Protein AF-A0A932U5G0-F1 (afdb_monomer_lite)

Sequence (82 aa):
MKAHVLHFIVLLLILTGGTAMFLGTQGNTGLQLMIGVVTSAAYVAWGIIHHAMLGDLHRKVVIEYVFIGGIAITLLFIVLGY

Secondary structure (DSSP, 8-state):
-HHHHHHHHHHHHHHHHHHHHHHHTTT-HHHHHHHHHHHHHHHHHHHHHHHHHHT---HHHHHHHHHHHHHHHHHHHHHHT-

Foldseek 3Di:
DVVLVVLVVQLVCLVVVLVVQLVVCPPPLVSNLVSLLVSLVSQLVSQQVVCVVVVNDDPVSSVVSVVVSVVSSVVSCVVSVD

Radius of gyration: 13.98 Å; chains: 1; bounding box: 38×19×36 Å

Structure (mmCIF, N/CA/C/O backbone):
data_AF-A0A932U5G0-F1
#
_entry.id   AF-A0A932U5G0-F1
#
loop_
_atom_site.group_PDB
_atom_site.id
_atom_site.type_symbol
_atom_site.label_atom_id
_atom_site.label_alt_id
_atom_site.label_comp_id
_atom_site.label_asym_id
_atom_site.label_entity_id
_atom_site.label_seq_id
_ato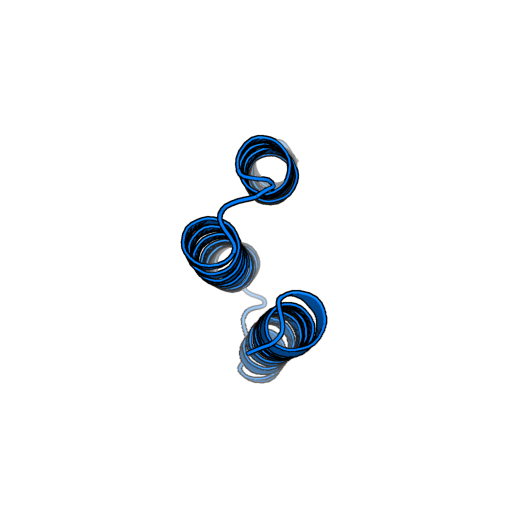m_site.pdbx_PDB_ins_code
_atom_site.Cartn_x
_atom_site.Cartn_y
_atom_site.Cartn_z
_atom_site.occupancy
_atom_site.B_iso_or_equiv
_atom_site.auth_seq_id
_atom_site.auth_comp_id
_atom_site.auth_asym_id
_atom_site.auth_atom_id
_atom_site.pdbx_PDB_model_num
ATOM 1 N N . MET A 1 1 ? 21.240 2.809 -11.178 1.00 62.81 1 MET A N 1
ATOM 2 C CA . MET A 1 1 ? 21.369 2.806 -9.697 1.00 62.81 1 MET A CA 1
ATOM 3 C C . MET A 1 1 ? 20.517 3.866 -8.995 1.00 62.81 1 MET A C 1
ATOM 5 O O . MET A 1 1 ? 19.627 3.469 -8.262 1.00 62.81 1 MET A O 1
ATOM 9 N N . LYS A 1 2 ? 20.718 5.180 -9.205 1.00 67.25 2 LYS A N 1
ATOM 10 C CA . LYS A 1 2 ? 19.992 6.229 -8.444 1.00 67.25 2 LYS A CA 1
ATOM 11 C C . LYS A 1 2 ? 18.462 6.204 -8.626 1.00 67.25 2 LYS A C 1
ATOM 13 O O . LYS A 1 2 ? 17.743 6.303 -7.640 1.00 67.25 2 LYS A O 1
ATOM 18 N N . ALA A 1 3 ? 17.978 6.000 -9.856 1.00 73.50 3 ALA A N 1
ATOM 19 C CA . ALA A 1 3 ? 16.541 5.896 -10.135 1.00 73.50 3 ALA A CA 1
ATOM 20 C C . ALA A 1 3 ? 15.896 4.695 -9.420 1.00 73.50 3 ALA A C 1
ATOM 22 O O . ALA A 1 3 ? 14.867 4.853 -8.777 1.00 73.50 3 ALA A O 1
ATOM 23 N N . HIS A 1 4 ? 16.543 3.524 -9.431 1.00 80.62 4 HIS A N 1
ATOM 24 C CA . HIS A 1 4 ? 16.046 2.343 -8.711 1.00 80.62 4 HIS A CA 1
ATOM 25 C C . HIS A 1 4 ? 15.885 2.601 -7.214 1.00 80.62 4 HIS A C 1
ATOM 27 O O . HIS A 1 4 ? 14.846 2.281 -6.650 1.00 80.62 4 HIS A O 1
ATOM 33 N N . VAL A 1 5 ? 16.886 3.220 -6.581 1.00 87.44 5 VAL A N 1
ATOM 34 C CA . VAL A 1 5 ? 16.816 3.557 -5.153 1.00 87.44 5 VAL A CA 1
ATOM 35 C C . VAL A 1 5 ? 15.653 4.511 -4.879 1.00 87.44 5 VAL A C 1
ATOM 37 O O . VAL A 1 5 ? 14.919 4.301 -3.919 1.00 87.44 5 VAL A O 1
ATOM 40 N N . LEU A 1 6 ? 15.424 5.504 -5.747 1.00 91.38 6 LEU A N 1
ATOM 41 C CA . LEU A 1 6 ? 14.284 6.412 -5.618 1.00 91.38 6 LEU A CA 1
ATOM 42 C C . LEU A 1 6 ? 12.944 5.665 -5.664 1.00 91.38 6 LEU A C 1
ATOM 44 O O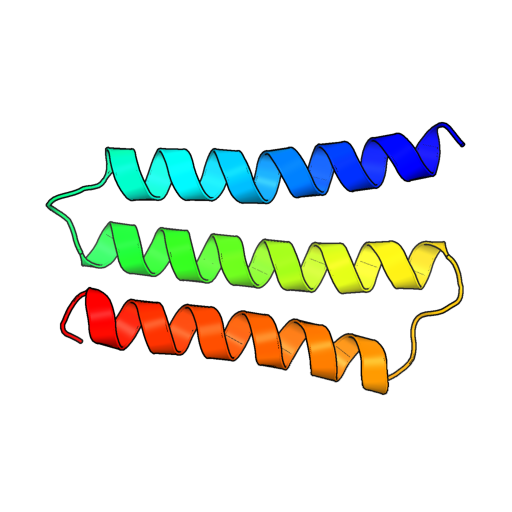 . LEU A 1 6 ? 12.085 5.932 -4.830 1.00 91.38 6 LEU A O 1
ATOM 48 N N . HIS A 1 7 ? 12.773 4.699 -6.573 1.00 90.81 7 HIS A N 1
ATOM 49 C CA . HIS A 1 7 ? 11.552 3.888 -6.617 1.00 90.81 7 HIS A CA 1
ATOM 50 C C . HIS A 1 7 ? 11.313 3.149 -5.300 1.00 90.81 7 HIS A C 1
ATOM 52 O O . HIS A 1 7 ? 10.203 3.195 -4.778 1.00 90.81 7 HIS A O 1
ATOM 58 N N . PHE A 1 8 ? 12.342 2.530 -4.720 1.00 94.62 8 PHE A N 1
ATOM 59 C CA . PHE A 1 8 ? 12.199 1.854 -3.430 1.00 94.62 8 PHE A CA 1
ATOM 60 C C . PHE A 1 8 ? 11.937 2.821 -2.271 1.00 94.62 8 PHE A C 1
ATOM 62 O O . PHE A 1 8 ? 11.167 2.486 -1.377 1.00 94.62 8 PHE A O 1
ATOM 69 N N . ILE A 1 9 ? 12.503 4.032 -2.296 1.00 96.56 9 ILE A N 1
ATOM 70 C CA . ILE A 1 9 ? 12.173 5.078 -1.316 1.00 96.56 9 ILE A CA 1
ATOM 71 C C . ILE A 1 9 ? 10.696 5.466 -1.433 1.00 96.56 9 ILE A C 1
ATOM 73 O O . ILE A 1 9 ? 10.014 5.569 -0.419 1.00 96.56 9 ILE A O 1
ATOM 77 N N . VAL A 1 10 ? 10.175 5.638 -2.652 1.00 97.06 10 VAL A N 1
ATOM 78 C CA . VAL A 1 10 ? 8.750 5.934 -2.866 1.00 97.06 10 VAL A CA 1
ATOM 79 C C . VAL A 1 10 ? 7.874 4.803 -2.325 1.00 97.06 10 VAL A C 1
ATOM 81 O O . VAL A 1 10 ? 6.920 5.083 -1.605 1.00 97.06 10 VAL A O 1
ATOM 84 N N . LEU A 1 11 ? 8.218 3.537 -2.592 1.00 97.62 11 LEU A N 1
ATOM 85 C CA . LEU A 1 11 ? 7.502 2.394 -2.016 1.00 97.62 11 LEU A CA 1
ATOM 86 C C . LEU A 1 11 ? 7.528 2.428 -0.487 1.00 97.62 11 LEU A C 1
ATOM 88 O O . LEU A 1 11 ? 6.493 2.263 0.154 1.00 97.62 11 LEU A O 1
ATOM 92 N N . LEU A 1 12 ? 8.704 2.666 0.096 1.00 98.19 12 LEU A N 1
ATOM 93 C CA . LEU A 1 12 ? 8.867 2.750 1.540 1.00 98.19 12 LEU A CA 1
ATOM 94 C C . LEU A 1 12 ? 7.968 3.843 2.127 1.00 98.19 12 LEU A C 1
ATOM 96 O O . LEU A 1 12 ? 7.301 3.598 3.127 1.00 98.19 12 LEU A O 1
ATOM 100 N N . LEU A 1 13 ? 7.898 5.018 1.497 1.00 98.25 13 LEU A N 1
ATOM 101 C CA . LEU A 1 13 ? 7.042 6.122 1.938 1.00 98.25 13 LEU A CA 1
ATOM 102 C C . LEU A 1 13 ? 5.551 5.801 1.800 1.00 98.25 13 LEU A C 1
ATOM 104 O O . LEU A 1 13 ? 4.790 6.115 2.710 1.00 98.25 13 LEU A O 1
ATOM 108 N N . ILE A 1 14 ? 5.134 5.140 0.714 1.00 98.50 14 ILE A N 1
ATOM 109 C CA . ILE A 1 14 ? 3.748 4.676 0.544 1.00 98.50 14 ILE A CA 1
ATOM 110 C C . ILE A 1 14 ? 3.370 3.735 1.693 1.00 98.50 14 ILE A C 1
ATOM 112 O O . ILE A 1 14 ? 2.359 3.950 2.360 1.00 98.50 14 ILE A O 1
ATOM 116 N N . LEU A 1 15 ? 4.193 2.717 1.958 1.00 98.31 15 LEU A N 1
ATOM 117 C CA . LEU A 1 15 ? 3.882 1.690 2.952 1.00 98.31 15 LEU A CA 1
ATOM 118 C C . LEU A 1 15 ? 3.964 2.222 4.385 1.00 98.31 15 LEU A C 1
ATOM 120 O O . LEU A 1 15 ? 3.050 2.002 5.179 1.00 98.31 15 LEU A O 1
ATOM 124 N N . THR A 1 16 ? 5.032 2.943 4.728 1.00 98.44 16 THR A N 1
ATOM 125 C CA . THR A 1 16 ? 5.210 3.496 6.080 1.00 98.44 16 THR A CA 1
ATOM 126 C C . THR A 1 16 ? 4.242 4.639 6.358 1.00 98.44 16 THR A C 1
ATOM 128 O O . THR A 1 16 ? 3.650 4.671 7.432 1.00 98.44 16 THR A O 1
ATOM 131 N N . GLY A 1 17 ? 4.005 5.526 5.388 1.00 98.62 17 GLY A N 1
ATOM 132 C CA . GLY A 1 17 ? 3.023 6.603 5.496 1.00 98.62 17 GLY A CA 1
ATOM 133 C C . GLY A 1 17 ? 1.596 6.073 5.621 1.00 98.62 17 GLY A C 1
ATOM 134 O O . GLY A 1 17 ? 0.873 6.478 6.529 1.00 98.62 17 GLY A O 1
ATOM 135 N N . GLY A 1 18 ? 1.210 5.116 4.771 1.00 98.44 18 GLY A N 1
ATOM 136 C CA . GLY A 1 18 ? -0.084 4.436 4.858 1.00 98.44 18 GLY A CA 1
ATOM 137 C C . GLY A 1 18 ? -0.288 3.743 6.205 1.00 98.44 18 GLY A C 1
ATOM 138 O O . GLY A 1 18 ? -1.314 3.938 6.854 1.00 98.44 18 GLY A O 1
ATOM 139 N N . THR A 1 19 ? 0.726 3.016 6.681 1.00 98.31 19 THR A N 1
ATOM 140 C CA . THR A 1 19 ? 0.697 2.351 7.994 1.00 98.31 19 THR A CA 1
ATOM 141 C C . THR A 1 19 ? 0.586 3.358 9.140 1.00 98.31 19 THR A C 1
ATOM 143 O O . THR A 1 19 ? -0.239 3.181 10.033 1.00 98.31 19 THR A O 1
ATOM 146 N N . ALA A 1 20 ? 1.368 4.440 9.119 1.00 98.56 20 ALA A N 1
ATOM 147 C CA . ALA A 1 20 ? 1.321 5.473 10.150 1.00 98.56 20 ALA A CA 1
ATOM 148 C C . ALA A 1 20 ? -0.056 6.150 10.212 1.00 98.56 20 ALA A C 1
ATOM 150 O O . ALA A 1 20 ? -0.608 6.313 11.298 1.00 98.56 20 ALA A O 1
ATOM 151 N N . MET A 1 21 ? -0.648 6.480 9.059 1.00 98.50 21 MET A N 1
ATOM 152 C CA . MET A 1 21 ? -2.006 7.028 8.989 1.00 98.50 21 MET A CA 1
ATOM 153 C C . MET A 1 21 ? -3.056 6.026 9.486 1.00 98.50 21 MET A C 1
ATOM 155 O O . MET A 1 21 ? -3.956 6.401 10.237 1.00 98.50 21 MET A O 1
ATOM 159 N N . PHE A 1 22 ? -2.934 4.749 9.118 1.00 98.31 22 PHE A N 1
ATOM 160 C CA . PHE A 1 22 ? -3.839 3.687 9.564 1.00 98.31 22 PHE A CA 1
ATOM 161 C C . PHE A 1 22 ? -3.812 3.505 11.089 1.00 98.31 22 PHE A C 1
ATOM 163 O O . PHE A 1 22 ? -4.856 3.375 11.726 1.00 98.31 22 PHE A O 1
ATOM 170 N N . LEU A 1 23 ? -2.621 3.523 11.693 1.00 98.06 23 LEU A N 1
ATOM 171 C CA . LEU A 1 23 ? -2.460 3.434 13.146 1.00 98.06 23 LEU A CA 1
ATOM 172 C C . LEU A 1 23 ? -2.917 4.720 13.849 1.00 98.06 23 LEU A C 1
ATOM 174 O O . LEU A 1 23 ? -3.574 4.652 14.881 1.00 98.06 23 LEU A O 1
ATOM 178 N N . GLY A 1 24 ? -2.634 5.890 13.273 1.00 98.31 24 GLY A N 1
ATOM 179 C CA . GLY A 1 24 ? -3.057 7.184 13.817 1.00 98.31 24 GLY A CA 1
ATOM 180 C C . GLY A 1 24 ? -4.569 7.431 13.765 1.00 98.31 24 GLY A C 1
ATOM 181 O O . GLY A 1 24 ? -5.064 8.315 14.455 1.00 98.31 24 GLY A O 1
ATOM 182 N N . THR A 1 25 ? -5.308 6.650 12.973 1.00 97.56 25 THR A N 1
ATOM 183 C CA . THR A 1 25 ? -6.775 6.722 12.849 1.00 97.56 25 THR A CA 1
ATOM 184 C C . THR A 1 25 ? -7.495 5.573 13.563 1.00 97.56 25 THR A C 1
ATOM 186 O O . THR A 1 25 ? -8.684 5.344 13.328 1.00 97.56 25 THR A O 1
ATOM 189 N N . GLN A 1 26 ? -6.802 4.861 14.462 1.00 95.38 26 GLN A N 1
ATOM 190 C CA . GLN A 1 26 ? -7.412 3.849 15.327 1.00 95.38 26 GLN A CA 1
ATOM 191 C C . GLN A 1 26 ? -8.655 4.392 16.045 1.00 95.38 26 GLN A C 1
ATOM 193 O O . GLN A 1 26 ? -8.667 5.509 16.557 1.00 95.38 26 GLN A O 1
ATOM 198 N N . GLY A 1 27 ? -9.716 3.583 16.068 1.00 94.88 27 GLY A N 1
ATOM 199 C CA . GLY A 1 27 ? -11.027 3.969 16.599 1.00 94.88 27 GLY A CA 1
ATOM 200 C C . GLY A 1 27 ? -11.995 4.517 15.545 1.00 94.88 27 GLY A C 1
ATOM 201 O O . GLY A 1 27 ? -13.192 4.576 15.809 1.00 94.88 27 GLY A O 1
ATOM 202 N N . ASN A 1 28 ? -11.521 4.844 14.337 1.00 97.69 28 ASN A N 1
ATOM 203 C CA . ASN A 1 28 ? -12.370 5.155 13.188 1.00 97.69 28 ASN A CA 1
ATOM 204 C C . ASN A 1 28 ? -12.143 4.133 12.064 1.00 97.69 28 ASN A C 1
ATOM 206 O O . ASN A 1 28 ? -11.324 4.337 11.166 1.00 97.69 28 ASN A O 1
ATOM 210 N N . THR A 1 29 ? -12.893 3.030 12.111 1.00 97.31 29 THR A N 1
ATOM 211 C CA . THR A 1 29 ? -12.762 1.913 11.160 1.00 97.31 29 THR A CA 1
ATOM 212 C C . THR A 1 29 ? -13.019 2.331 9.711 1.00 97.31 29 THR A C 1
ATOM 214 O O . THR A 1 29 ? -12.361 1.821 8.808 1.00 97.31 29 THR A O 1
ATOM 217 N N . GLY A 1 30 ? -13.892 3.318 9.479 1.00 97.94 30 GLY A N 1
ATOM 218 C CA . GLY A 1 30 ? -14.161 3.852 8.142 1.00 97.94 30 GLY A CA 1
ATOM 219 C C . GLY A 1 30 ? -12.951 4.563 7.540 1.00 97.94 30 GLY A C 1
ATOM 220 O O . GLY A 1 30 ? -12.587 4.308 6.391 1.00 97.94 30 GLY A O 1
ATOM 221 N N . LEU A 1 31 ? -12.281 5.412 8.326 1.00 98.06 31 LEU A N 1
ATOM 222 C CA . LEU A 1 31 ? -11.038 6.056 7.895 1.00 98.06 31 LEU A CA 1
ATOM 223 C C . LEU A 1 31 ? -9.908 5.041 7.720 1.00 98.06 31 LEU A C 1
ATOM 225 O O . LEU A 1 31 ? -9.181 5.121 6.733 1.00 98.06 31 LEU A O 1
ATOM 229 N N . GLN A 1 32 ? -9.790 4.065 8.622 1.00 98.31 32 GLN A N 1
ATOM 230 C CA . GLN A 1 32 ? -8.801 2.993 8.509 1.00 98.31 32 GLN A CA 1
ATOM 231 C C . GLN A 1 32 ? -8.981 2.181 7.222 1.00 98.31 32 GLN A C 1
ATOM 233 O O . GLN A 1 32 ? -8.006 1.940 6.506 1.00 98.31 32 GLN A O 1
ATOM 238 N N . LEU A 1 33 ? -10.222 1.821 6.879 1.00 98.38 33 LEU A N 1
ATOM 239 C CA . LEU A 1 33 ? -10.529 1.118 5.637 1.00 98.38 33 LEU A CA 1
ATOM 240 C C . LEU A 1 33 ? -10.167 1.974 4.419 1.00 98.38 33 LEU A C 1
ATOM 242 O O . LEU A 1 33 ? -9.478 1.497 3.519 1.00 98.38 33 LEU A O 1
ATOM 246 N N . MET A 1 34 ? -10.573 3.247 4.406 1.00 98.44 34 MET A N 1
ATOM 247 C CA . MET A 1 34 ? -10.259 4.173 3.315 1.00 98.44 34 MET A CA 1
ATOM 248 C C . MET A 1 34 ? -8.744 4.332 3.122 1.00 98.44 34 MET A C 1
ATOM 250 O O . MET A 1 34 ? -8.255 4.217 1.998 1.00 98.44 34 MET A O 1
ATOM 254 N N . ILE A 1 35 ? -7.988 4.548 4.204 1.00 98.56 35 ILE A N 1
ATOM 255 C CA . ILE A 1 35 ? -6.523 4.664 4.166 1.00 98.56 35 ILE A CA 1
ATOM 256 C C . ILE A 1 35 ? -5.897 3.381 3.620 1.00 98.56 35 ILE A C 1
ATOM 258 O O . ILE A 1 35 ? -5.013 3.445 2.764 1.00 98.56 35 ILE A O 1
ATOM 262 N N . GLY A 1 36 ? -6.355 2.218 4.080 1.00 98.44 36 GLY A N 1
ATOM 263 C CA . GLY A 1 36 ? -5.852 0.930 3.617 1.00 98.44 36 GLY A CA 1
ATOM 264 C C . GLY A 1 36 ? -6.134 0.673 2.133 1.00 98.44 36 GLY A C 1
ATOM 265 O O . GLY A 1 36 ? -5.233 0.250 1.408 1.00 98.44 36 GLY A O 1
ATOM 266 N N . VAL A 1 37 ? -7.332 1.014 1.645 1.00 98.50 37 VAL A N 1
ATOM 267 C CA . VAL A 1 37 ? -7.687 0.934 0.216 1.00 98.50 37 VAL A CA 1
ATOM 268 C C . VAL A 1 37 ? -6.811 1.865 -0.621 1.00 98.50 37 VAL A C 1
ATOM 270 O O . VAL A 1 37 ? -6.244 1.429 -1.623 1.00 98.50 37 VAL A O 1
ATOM 273 N N . VAL A 1 38 ? -6.638 3.123 -0.203 1.00 98.69 38 VAL A N 1
ATOM 274 C CA . VAL A 1 38 ? -5.780 4.092 -0.908 1.00 98.69 38 VAL A CA 1
ATOM 275 C C . VAL A 1 38 ? -4.319 3.636 -0.915 1.00 98.69 38 VAL A C 1
ATOM 277 O O . VAL A 1 38 ? -3.662 3.700 -1.952 1.00 98.69 38 VAL A O 1
ATOM 280 N N . THR A 1 39 ? -3.816 3.121 0.208 1.00 98.69 39 THR A N 1
ATOM 281 C CA . THR A 1 39 ? -2.444 2.599 0.322 1.00 98.69 39 THR A CA 1
ATOM 282 C C . THR A 1 39 ? -2.238 1.388 -0.586 1.00 98.69 39 THR A C 1
ATOM 284 O O . THR A 1 39 ? -1.233 1.310 -1.292 1.00 98.69 39 THR A O 1
ATOM 287 N N . SER A 1 40 ? -3.209 0.472 -0.626 1.00 98.56 40 SER A N 1
ATOM 288 C CA . SER A 1 40 ? -3.197 -0.693 -1.513 1.00 98.56 40 SER A CA 1
ATOM 289 C C . SER A 1 40 ? -3.201 -0.279 -2.990 1.00 98.56 40 SER A C 1
ATOM 291 O O . SER A 1 40 ? -2.363 -0.736 -3.767 1.00 98.56 40 SER A O 1
ATOM 293 N N . ALA A 1 41 ? -4.059 0.669 -3.378 1.00 98.62 41 ALA A N 1
ATOM 294 C CA . ALA A 1 41 ? -4.086 1.208 -4.737 1.00 98.62 41 ALA A CA 1
ATOM 295 C C . ALA A 1 41 ? -2.763 1.897 -5.120 1.00 98.62 41 ALA A C 1
ATOM 297 O O . ALA A 1 41 ? -2.262 1.698 -6.227 1.00 98.62 41 ALA A O 1
ATOM 298 N N . ALA A 1 42 ? -2.162 2.659 -4.201 1.00 98.62 42 ALA A N 1
ATOM 299 C CA . ALA A 1 42 ? -0.860 3.289 -4.406 1.00 98.62 42 ALA A CA 1
ATOM 300 C C . ALA A 1 42 ? 0.269 2.255 -4.558 1.00 98.62 42 ALA A C 1
ATOM 302 O O . ALA A 1 42 ? 1.127 2.422 -5.423 1.00 98.62 42 ALA A O 1
ATOM 303 N N . TYR A 1 43 ? 0.250 1.167 -3.779 1.00 98.50 43 TYR A N 1
ATOM 304 C CA . TYR A 1 43 ? 1.176 0.039 -3.927 1.00 98.50 43 TYR A CA 1
ATOM 305 C C . TYR A 1 43 ? 1.062 -0.616 -5.312 1.00 98.50 43 TYR A C 1
ATOM 307 O O . TYR A 1 43 ? 2.075 -0.828 -5.980 1.00 98.50 43 TYR A O 1
ATOM 315 N N . VAL A 1 44 ? -0.164 -0.880 -5.779 1.00 98.56 44 VAL A N 1
ATOM 316 C CA . VAL A 1 44 ? -0.406 -1.445 -7.116 1.00 98.56 44 VAL A CA 1
ATOM 317 C C . VAL A 1 44 ? 0.099 -0.500 -8.205 1.00 98.56 44 VAL A C 1
ATOM 319 O O . VAL A 1 44 ? 0.835 -0.923 -9.096 1.00 98.56 44 VAL A O 1
ATOM 322 N N . ALA A 1 45 ? -0.252 0.786 -8.121 1.00 98.25 45 ALA A N 1
ATOM 323 C CA . ALA A 1 45 ? 0.193 1.794 -9.076 1.00 98.25 45 ALA A CA 1
ATOM 324 C C . ALA A 1 45 ? 1.723 1.911 -9.104 1.00 98.25 45 ALA A C 1
ATOM 326 O O . ALA A 1 45 ? 2.315 1.942 -10.183 1.00 98.25 45 ALA A O 1
ATOM 327 N N . TRP A 1 46 ? 2.369 1.912 -7.934 1.00 98.31 46 TRP A N 1
ATOM 328 C CA . TRP A 1 46 ? 3.824 1.906 -7.827 1.00 98.31 46 TRP A CA 1
ATOM 329 C C . TRP A 1 46 ? 4.435 0.695 -8.532 1.00 98.31 46 TRP A C 1
ATOM 331 O O . TRP A 1 46 ? 5.353 0.877 -9.326 1.00 98.31 46 TRP A O 1
ATOM 341 N N . GLY A 1 47 ? 3.911 -0.512 -8.297 1.00 96.81 47 GLY A N 1
ATOM 342 C CA . GLY A 1 47 ? 4.412 -1.739 -8.920 1.00 96.81 47 GLY A CA 1
ATOM 343 C C . GLY A 1 47 ? 4.333 -1.692 -10.440 1.00 96.81 47 GLY A C 1
A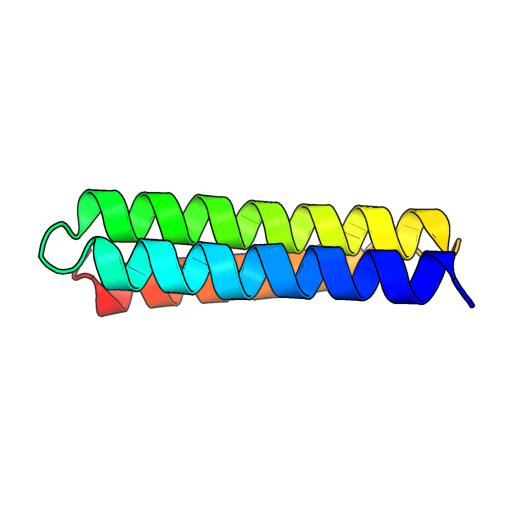TOM 344 O O . GLY A 1 47 ? 5.314 -1.969 -11.130 1.00 96.81 47 GLY A O 1
ATOM 345 N N . ILE A 1 48 ? 3.188 -1.253 -10.968 1.00 97.81 48 ILE A N 1
ATOM 346 C CA . ILE A 1 48 ? 2.978 -1.094 -12.411 1.00 97.81 48 ILE A CA 1
ATOM 347 C C . ILE A 1 48 ? 3.958 -0.068 -12.993 1.00 97.81 48 ILE A C 1
ATOM 349 O O . ILE A 1 48 ? 4.614 -0.357 -1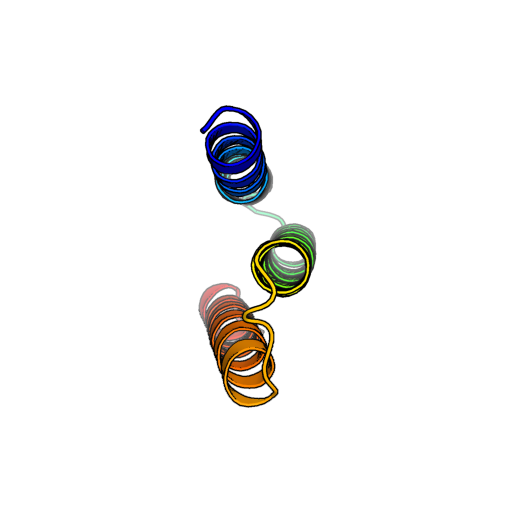3.990 1.00 97.81 48 ILE A O 1
ATOM 353 N N . ILE A 1 49 ? 4.089 1.111 -12.375 1.00 96.88 49 ILE A N 1
ATOM 354 C CA . ILE A 1 49 ? 4.992 2.173 -12.849 1.00 96.88 49 ILE A CA 1
ATOM 355 C C . ILE A 1 49 ? 6.452 1.719 -12.778 1.00 96.88 49 ILE A C 1
ATOM 357 O O . ILE A 1 49 ? 7.211 1.941 -13.720 1.00 96.88 49 ILE A O 1
ATOM 361 N N . HIS A 1 50 ? 6.845 1.066 -11.684 1.00 95.94 50 HIS A N 1
ATOM 362 C CA . HIS A 1 50 ? 8.197 0.564 -11.486 1.00 95.94 50 HIS A CA 1
ATOM 363 C C . HIS A 1 50 ? 8.585 -0.407 -12.602 1.00 95.94 50 HIS A C 1
ATOM 365 O O . HIS A 1 50 ? 9.565 -0.164 -13.301 1.00 95.94 50 HIS A O 1
ATOM 371 N N . HIS A 1 51 ? 7.770 -1.435 -12.839 1.00 95.75 51 HIS A N 1
ATOM 372 C CA . HIS A 1 51 ? 8.034 -2.421 -13.886 1.00 95.75 51 HIS A CA 1
ATOM 373 C C . HIS A 1 51 ? 7.896 -1.841 -15.307 1.00 95.75 51 HIS A C 1
ATOM 375 O O . HIS A 1 51 ? 8.638 -2.205 -16.220 1.00 95.75 51 HIS A O 1
ATOM 381 N N . ALA A 1 52 ? 7.008 -0.862 -15.521 1.00 95.56 52 ALA A N 1
ATOM 382 C CA . ALA A 1 52 ? 6.922 -0.166 -16.810 1.00 95.56 52 ALA A CA 1
ATOM 383 C C . ALA A 1 52 ? 8.239 0.541 -17.153 1.00 95.56 52 ALA A C 1
ATOM 385 O O . ALA A 1 52 ? 8.714 0.464 -18.284 1.00 95.56 52 ALA A O 1
ATOM 386 N N . MET A 1 53 ? 8.851 1.200 -16.166 1.00 93.50 53 MET A N 1
ATOM 387 C CA . MET A 1 53 ? 10.112 1.921 -16.341 1.00 93.50 53 MET A CA 1
ATOM 388 C C . MET A 1 53 ? 11.324 0.999 -16.491 1.00 93.50 53 MET A C 1
ATOM 390 O O . MET A 1 53 ? 12.318 1.403 -17.093 1.00 93.50 53 MET A O 1
ATOM 394 N N . LEU A 1 54 ? 11.251 -0.227 -15.970 1.00 92.25 54 LEU A N 1
ATOM 395 C CA . LEU A 1 54 ? 12.278 -1.253 -16.168 1.00 92.25 54 LEU A CA 1
ATOM 396 C C . LEU A 1 54 ? 12.153 -1.980 -17.511 1.00 92.25 54 LEU A C 1
ATOM 398 O O . LEU A 1 54 ? 13.069 -2.708 -17.892 1.00 92.25 54 LEU A O 1
ATOM 402 N N . GLY A 1 55 ? 11.055 -1.764 -18.242 1.00 94.06 55 GLY A N 1
ATOM 403 C CA . GLY A 1 55 ? 10.780 -2.445 -19.505 1.00 94.06 55 GLY A CA 1
ATOM 404 C C . GLY A 1 55 ? 10.390 -3.915 -19.333 1.00 94.06 55 GLY A C 1
ATOM 405 O O . GLY A 1 55 ? 10.389 -4.655 -20.314 1.00 94.06 55 GLY A O 1
ATOM 406 N N . ASP A 1 56 ? 10.053 -4.341 -18.113 1.00 95.50 56 ASP A N 1
ATOM 407 C CA . ASP A 1 56 ? 9.663 -5.713 -17.774 1.00 95.50 56 ASP A CA 1
ATOM 408 C C . ASP A 1 56 ? 8.179 -5.831 -17.380 1.00 95.50 56 ASP A C 1
ATOM 410 O O . ASP A 1 56 ? 7.727 -6.885 -16.930 1.00 95.50 56 ASP A O 1
ATOM 414 N N . LEU A 1 57 ? 7.380 -4.778 -17.596 1.00 96.50 57 LEU A N 1
ATOM 415 C CA . LEU A 1 57 ? 5.942 -4.836 -17.357 1.00 96.50 57 LEU A CA 1
ATOM 416 C C . LEU A 1 57 ? 5.259 -5.800 -18.327 1.00 96.50 57 LEU A C 1
ATOM 418 O O . LEU A 1 57 ? 5.129 -5.547 -19.524 1.00 96.50 57 LEU A O 1
ATOM 422 N N . HIS A 1 58 ? 4.707 -6.869 -17.771 1.00 96.12 58 HIS A N 1
ATOM 423 C CA . HIS A 1 58 ? 3.844 -7.797 -18.483 1.00 96.12 58 HIS A CA 1
ATOM 424 C C . HIS A 1 58 ? 2.562 -8.065 -17.694 1.00 96.12 58 HIS A C 1
ATOM 426 O O . HIS A 1 58 ? 2.496 -7.869 -16.481 1.00 96.12 58 HIS A O 1
ATOM 432 N N . ARG A 1 59 ? 1.525 -8.568 -18.377 1.00 96.62 59 ARG A N 1
ATOM 433 C CA . ARG A 1 59 ? 0.191 -8.804 -17.788 1.00 96.62 59 ARG A CA 1
ATOM 434 C C . ARG A 1 59 ? 0.242 -9.604 -16.482 1.00 96.62 59 ARG A C 1
ATOM 436 O O . ARG A 1 59 ? -0.511 -9.306 -15.564 1.00 96.62 59 ARG A O 1
ATOM 443 N N . LYS A 1 60 ? 1.143 -10.589 -16.392 1.00 97.44 60 LYS A N 1
ATOM 444 C CA . LYS A 1 60 ? 1.348 -11.375 -15.168 1.00 97.44 60 LYS A CA 1
ATOM 445 C C . LYS A 1 60 ? 1.779 -10.506 -13.968 1.00 97.44 60 LYS A C 1
ATOM 447 O O . LYS A 1 60 ? 1.156 -10.655 -12.928 1.00 97.44 60 LYS A O 1
ATOM 452 N N . VAL A 1 61 ? 2.707 -9.550 -14.127 1.00 96.56 61 VAL A N 1
ATOM 453 C CA . VAL A 1 61 ? 3.086 -8.611 -13.046 1.00 96.56 61 VAL A CA 1
ATOM 454 C C . VAL A 1 61 ? 1.879 -7.794 -12.597 1.00 96.56 61 VAL A C 1
ATOM 456 O O . VAL A 1 61 ? 1.599 -7.695 -11.409 1.00 96.56 61 VAL A O 1
ATOM 459 N N . VAL A 1 62 ? 1.119 -7.232 -13.542 1.00 97.88 62 VAL A N 1
ATOM 460 C CA . VAL A 1 62 ? -0.068 -6.423 -13.209 1.00 97.88 62 VAL A CA 1
ATOM 461 C C . VAL A 1 62 ? -1.059 -7.232 -12.371 1.00 97.88 62 VAL A C 1
ATOM 463 O O . VAL A 1 62 ? -1.550 -6.747 -11.355 1.00 97.88 62 VAL A O 1
ATOM 466 N N . ILE A 1 63 ? -1.323 -8.477 -12.778 1.00 98.31 63 ILE A N 1
ATOM 467 C CA . ILE A 1 63 ? -2.207 -9.392 -12.050 1.00 98.31 63 ILE A CA 1
ATOM 468 C C . ILE A 1 63 ? -1.655 -9.669 -10.648 1.00 98.31 63 ILE A C 1
ATOM 470 O O . ILE A 1 63 ? -2.414 -9.572 -9.694 1.00 98.31 63 ILE A O 1
ATOM 474 N N . GLU A 1 64 ? -0.362 -9.964 -10.502 1.00 97.88 64 GLU A N 1
ATOM 475 C CA . GLU A 1 64 ? 0.265 -10.221 -9.198 1.00 97.88 64 GLU A CA 1
ATOM 476 C C . GLU A 1 64 ? 0.055 -9.052 -8.229 1.00 97.88 64 GLU A C 1
ATOM 478 O O . GLU A 1 64 ? -0.478 -9.254 -7.139 1.00 97.88 64 GLU A O 1
ATOM 483 N N . TYR A 1 65 ? 0.371 -7.820 -8.639 1.00 98.06 65 TYR A N 1
ATOM 484 C CA . TYR A 1 65 ? 0.186 -6.646 -7.782 1.00 98.06 65 TYR A CA 1
ATOM 485 C C . TYR A 1 65 ? -1.288 -6.407 -7.439 1.00 98.06 65 TYR A C 1
ATOM 487 O O . TYR A 1 65 ? -1.611 -6.176 -6.274 1.00 98.06 65 TYR A O 1
ATOM 495 N N . VAL A 1 66 ? -2.195 -6.507 -8.418 1.00 98.44 66 VAL A N 1
ATOM 496 C CA . VAL A 1 66 ? -3.641 -6.348 -8.185 1.00 98.44 66 VAL A CA 1
ATOM 497 C C . VAL A 1 66 ? -4.171 -7.412 -7.222 1.00 98.44 66 VAL A C 1
ATOM 499 O O . VAL A 1 66 ? -4.957 -7.083 -6.337 1.00 98.44 66 VAL A O 1
ATOM 502 N N . PHE A 1 67 ? -3.730 -8.667 -7.341 1.00 98.50 67 PHE A N 1
ATOM 503 C CA . PHE A 1 67 ? -4.124 -9.739 -6.425 1.00 98.50 67 PHE A CA 1
ATOM 504 C C . PHE A 1 67 ? -3.617 -9.489 -5.007 1.00 98.50 67 PHE A C 1
ATOM 506 O O . PHE A 1 67 ? -4.392 -9.622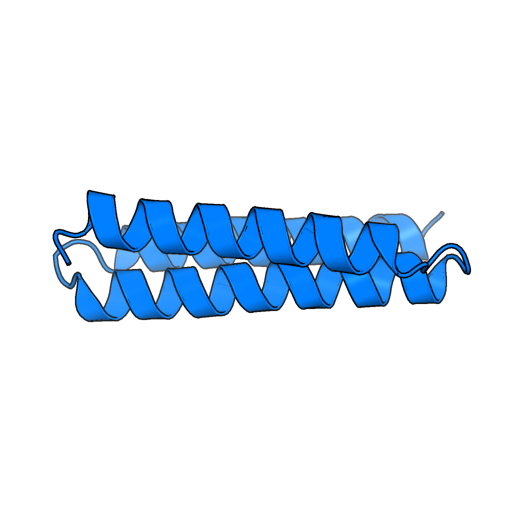 -4.064 1.00 98.50 67 PHE A O 1
ATOM 513 N N . ILE A 1 68 ? -2.356 -9.081 -4.842 1.00 98.50 68 ILE A N 1
ATOM 514 C CA . ILE A 1 68 ? -1.810 -8.733 -3.523 1.00 98.50 68 ILE A CA 1
ATOM 515 C C . ILE A 1 68 ? -2.581 -7.557 -2.912 1.00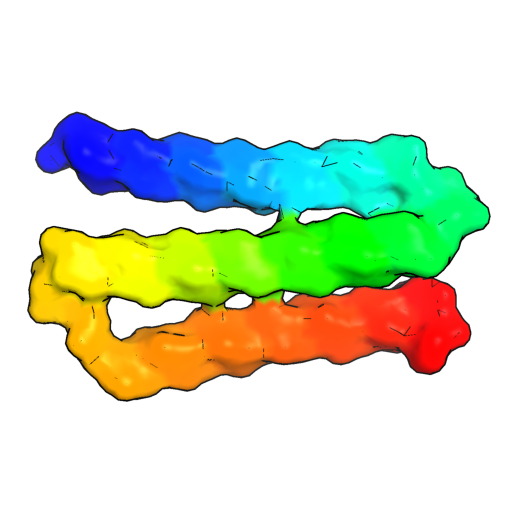 98.50 68 ILE A C 1
ATOM 517 O O . ILE A 1 68 ? -2.984 -7.624 -1.749 1.00 98.50 68 ILE A O 1
ATOM 521 N N . GLY A 1 69 ? -2.856 -6.515 -3.699 1.00 98.38 69 GLY A N 1
ATOM 522 C CA . GLY A 1 69 ? -3.652 -5.376 -3.249 1.00 98.38 69 GLY A CA 1
ATOM 523 C C . GLY A 1 69 ? -5.089 -5.759 -2.876 1.00 98.38 69 GLY A C 1
ATOM 524 O O . GLY A 1 69 ? -5.616 -5.286 -1.868 1.00 98.38 69 GLY A O 1
ATOM 525 N N . GLY A 1 70 ? -5.703 -6.660 -3.646 1.00 98.50 70 GLY A N 1
ATOM 526 C CA . GLY A 1 70 ? -7.024 -7.220 -3.373 1.00 98.50 70 GLY A CA 1
ATOM 527 C C . GLY A 1 70 ? -7.059 -8.027 -2.078 1.00 98.50 70 GLY A C 1
ATOM 528 O O . GLY A 1 70 ? -7.916 -7.773 -1.239 1.00 98.50 70 GLY A O 1
ATOM 529 N N . ILE A 1 71 ? -6.090 -8.926 -1.867 1.00 98.69 71 ILE A N 1
ATOM 530 C CA . ILE A 1 71 ? -5.951 -9.696 -0.621 1.00 98.69 71 ILE A CA 1
ATOM 531 C C . ILE A 1 71 ? -5.806 -8.753 0.575 1.00 98.69 71 ILE A C 1
ATOM 533 O O . ILE A 1 71 ? -6.493 -8.937 1.577 1.00 98.69 71 ILE A O 1
ATOM 537 N N . ALA A 1 72 ? -4.961 -7.723 0.471 1.00 98.31 72 ALA A N 1
ATOM 538 C CA . ALA A 1 72 ? -4.794 -6.740 1.537 1.00 98.31 72 ALA A CA 1
ATOM 539 C C . ALA A 1 72 ? -6.121 -6.045 1.878 1.00 98.31 72 ALA A C 1
ATOM 541 O O . ALA A 1 72 ? -6.483 -5.960 3.048 1.00 98.31 72 ALA A O 1
ATOM 542 N N . ILE A 1 73 ? -6.881 -5.611 0.869 1.00 98.44 73 ILE A N 1
ATOM 543 C CA . ILE A 1 73 ? -8.200 -5.001 1.076 1.00 98.44 73 ILE A CA 1
ATOM 544 C C . ILE A 1 73 ? -9.162 -6.004 1.722 1.00 98.44 73 ILE A C 1
ATOM 546 O O . ILE A 1 73 ? -9.792 -5.668 2.718 1.00 98.44 73 ILE A O 1
ATOM 550 N N . THR A 1 74 ? -9.242 -7.245 1.235 1.00 98.56 74 THR A N 1
ATOM 551 C CA . THR A 1 74 ? -10.091 -8.287 1.836 1.00 98.56 74 THR A CA 1
ATOM 552 C C . THR A 1 74 ? -9.756 -8.519 3.309 1.00 98.56 74 THR A C 1
ATOM 554 O O . THR A 1 74 ? -10.660 -8.582 4.139 1.00 98.56 74 THR A O 1
ATOM 557 N N . LEU A 1 75 ? -8.470 -8.592 3.660 1.00 98.31 75 LEU A N 1
ATOM 558 C CA . LEU A 1 75 ? -8.039 -8.725 5.051 1.00 98.31 75 LEU A CA 1
ATOM 559 C C . LEU A 1 75 ? -8.447 -7.515 5.895 1.00 98.31 75 LEU A C 1
ATOM 561 O O . LEU A 1 75 ? -8.859 -7.691 7.037 1.00 98.31 75 LEU A O 1
ATOM 565 N N . LEU A 1 76 ? -8.382 -6.301 5.343 1.00 98.00 76 LEU A N 1
ATOM 566 C CA . LEU A 1 76 ? -8.830 -5.096 6.040 1.00 98.00 76 LEU A CA 1
ATOM 567 C C . LEU A 1 76 ? -10.335 -5.107 6.311 1.00 98.00 76 LEU A C 1
ATOM 569 O O . LEU A 1 76 ? -10.728 -4.758 7.418 1.00 98.00 76 LEU A O 1
ATOM 573 N N . PHE A 1 77 ? -11.162 -5.539 5.353 1.00 97.81 77 PHE A N 1
ATOM 574 C CA . PHE A 1 77 ? -12.603 -5.715 5.579 1.00 97.81 77 PHE A CA 1
ATOM 575 C C . PHE A 1 77 ? -12.858 -6.660 6.761 1.00 97.81 77 PHE A C 1
ATOM 577 O O . PHE A 1 77 ? -13.552 -6.289 7.704 1.00 97.81 77 PHE A O 1
ATOM 584 N N . ILE A 1 78 ? -12.197 -7.822 6.766 1.00 98.00 78 ILE A N 1
ATOM 585 C CA . ILE A 1 78 ? -12.331 -8.826 7.831 1.00 98.00 78 ILE A CA 1
ATOM 586 C C . ILE A 1 78 ? -11.880 -8.266 9.189 1.00 98.00 78 ILE A C 1
ATOM 588 O O . ILE A 1 78 ? -12.592 -8.393 10.181 1.00 98.00 78 ILE A O 1
ATOM 592 N N . VAL A 1 79 ? -10.698 -7.645 9.250 1.00 96.25 79 VAL A N 1
ATOM 593 C CA . VAL A 1 79 ? -10.104 -7.156 10.508 1.00 96.25 79 VAL A CA 1
ATOM 594 C C . VAL A 1 79 ? -10.871 -5.967 11.083 1.00 96.25 79 VAL A C 1
ATOM 596 O O . VAL A 1 79 ? -10.972 -5.839 12.301 1.00 96.25 79 VAL A O 1
ATOM 599 N N . LEU A 1 80 ? -11.411 -5.098 10.228 1.00 97.00 80 LEU A N 1
ATOM 600 C CA . LEU A 1 80 ? -12.170 -3.920 10.652 1.00 97.00 80 LEU A CA 1
ATOM 601 C C . LEU A 1 80 ? -13.656 -4.222 10.914 1.00 97.00 80 LEU A C 1
ATOM 603 O O . LEU A 1 80 ? -14.374 -3.328 11.360 1.00 97.00 80 LEU A O 1
ATOM 607 N N . GLY A 1 81 ? -14.096 -5.465 10.692 1.00 93.75 81 GLY A N 1
ATOM 608 C CA . GLY A 1 81 ? -15.442 -5.935 11.023 1.00 93.75 81 GLY A CA 1
ATOM 609 C C . GLY A 1 81 ? -16.524 -5.518 10.026 1.00 93.75 81 GLY A C 1
ATOM 610 O O . GLY A 1 81 ? -17.654 -5.270 10.445 1.00 93.75 81 GLY A O 1
ATOM 611 N N . TYR A 1 82 ? -16.174 -5.413 8.741 1.00 88.00 82 TYR A N 1
ATOM 612 C CA . TYR A 1 82 ? -17.108 -5.154 7.641 1.00 88.00 82 TYR A CA 1
ATOM 613 C C . TYR A 1 82 ? -17.598 -6.435 6.961 1.00 88.00 82 TYR A C 1
ATOM 615 O O . TYR A 1 82 ? -16.835 -7.428 6.927 1.00 88.00 82 TYR A O 1
#

pLDDT: mean 95.82, std 6.22, range [62.81, 98.69]